Protein AF-A0A0F9MGT3-F1 (afdb_monomer_lite)

Foldseek 3Di:
DAQDADDQADPPPRAGKDFVCVQDVVQDPLLGDPQWIDRNVPDDQPDTDGSDHPVVVVVVVVVVVCCVVCVVVDDPPLVVQVVVVVVVVDDPVRSVVVVVVVVVVVVPDDPVRVVVVVSVVVSVVRDDDDD

Radius of gyration: 18.44 Å; chains: 1; bounding box: 44×37×44 Å

Secondary structure (DSSP, 8-state):
---SSS-SB-TTT-PBPEEHHHH-TT--GGG--TTEEE-TTT--TT--EE---HHHHHHHHHHHHHHHH-TTTSPPHHHHHHHHHHHTT--HHHHHHHHHHHHHHHHT--HHHHHHHHHHHHHHHTS----

Sequence (131 aa):
MKPLHIDPNCPECGEPLAFLDICDPDIGPETICEDEWACPKCYEEGDCYLDWPQEKLDEIADRVQEAKDHPERCRPWNEIRQKLYKRLGLTEEEIEQRFKESEEKAKNMTEEEIAEYAKNTRVILNIKNPM

Organism: NCBI:txid412755

Structure (mmCIF, N/CA/C/O backbone):
data_AF-A0A0F9MGT3-F1
#
_entry.id   AF-A0A0F9MGT3-F1
#
loop_
_atom_site.group_PDB
_atom_site.id
_atom_site.type_symbol
_atom_site.label_atom_id
_atom_site.label_alt_id
_atom_site.label_comp_id
_atom_site.label_asym_id
_atom_site.label_entity_id
_atom_site.label_seq_id
_atom_site.pdbx_PDB_ins_code
_atom_site.Cartn_x
_atom_site.Cartn_y
_atom_site.Cartn_z
_atom_site.occupancy
_atom_site.B_iso_or_equiv
_atom_site.auth_seq_id
_atom_site.auth_comp_id
_atom_site.auth_asym_id
_atom_site.auth_atom_id
_atom_site.pdbx_PDB_model_num
ATOM 1 N N . MET A 1 1 ? -19.593 12.014 8.966 1.00 79.94 1 MET A N 1
ATOM 2 C CA . MET A 1 1 ? -19.572 10.939 7.948 1.00 79.94 1 MET A CA 1
ATOM 3 C C . MET A 1 1 ? -19.333 9.626 8.679 1.00 79.94 1 MET A C 1
ATOM 5 O O . MET A 1 1 ? -18.870 9.696 9.810 1.00 79.94 1 MET A O 1
ATOM 9 N N . LYS A 1 2 ? -19.707 8.476 8.117 1.00 87.38 2 LYS A N 1
ATOM 10 C CA . LYS A 1 2 ? -19.380 7.163 8.694 1.00 87.38 2 LYS A CA 1
ATOM 11 C C . LYS A 1 2 ? -18.925 6.228 7.571 1.00 87.38 2 LYS A C 1
ATOM 13 O O . LYS A 1 2 ? -19.446 6.417 6.466 1.00 87.38 2 LYS A O 1
ATOM 18 N N . PRO A 1 3 ? -18.035 5.264 7.844 1.00 88.69 3 PRO A N 1
ATOM 19 C CA . PRO A 1 3 ? -17.674 4.256 6.860 1.00 88.69 3 PRO A CA 1
ATOM 20 C C . PRO A 1 3 ? -18.893 3.419 6.445 1.00 88.69 3 PRO A C 1
ATOM 22 O O . PRO A 1 3 ? -19.896 3.333 7.171 1.00 88.69 3 PRO A O 1
ATOM 25 N N . LEU A 1 4 ? -18.827 2.851 5.244 1.00 93.12 4 LEU A N 1
ATOM 26 C CA . LEU A 1 4 ? -19.901 2.092 4.601 1.00 93.12 4 LEU A CA 1
ATOM 27 C C . LEU A 1 4 ? -19.728 0.577 4.736 1.00 93.12 4 LEU A C 1
ATOM 29 O O . LEU A 1 4 ? -20.727 -0.141 4.825 1.00 93.12 4 LEU A O 1
ATOM 33 N N . HIS A 1 5 ? -18.488 0.102 4.722 1.00 91.19 5 HIS A N 1
ATOM 34 C CA . HIS A 1 5 ? -18.108 -1.303 4.624 1.00 91.19 5 HIS A CA 1
ATOM 35 C C . HIS A 1 5 ? -17.410 -1.831 5.881 1.00 91.19 5 HIS A C 1
ATOM 37 O O . HIS A 1 5 ? -17.454 -3.039 6.115 1.00 91.19 5 HIS A O 1
ATOM 43 N N . ILE A 1 6 ? -16.830 -0.957 6.708 1.00 90.19 6 ILE A N 1
ATOM 44 C CA . ILE A 1 6 ? -16.212 -1.322 7.994 1.00 90.19 6 ILE A CA 1
ATOM 45 C C . ILE A 1 6 ? -17.050 -0.876 9.203 1.00 90.19 6 ILE A C 1
ATOM 47 O O . ILE A 1 6 ? -17.975 -0.067 9.086 1.00 90.19 6 ILE A O 1
ATOM 51 N N . ASP A 1 7 ? -16.727 -1.414 10.384 1.00 92.12 7 ASP A N 1
ATOM 52 C CA . ASP A 1 7 ? -17.303 -0.945 11.647 1.00 92.12 7 ASP A CA 1
ATOM 53 C C . ASP A 1 7 ? -16.914 0.532 11.872 1.00 92.12 7 ASP A C 1
ATOM 55 O O . ASP A 1 7 ? -15.734 0.873 11.757 1.00 92.12 7 ASP A O 1
ATOM 59 N N . PRO A 1 8 ? -17.869 1.435 12.168 1.00 94.81 8 PRO A N 1
ATOM 60 C CA . PRO A 1 8 ? -17.562 2.839 12.429 1.00 94.81 8 PRO A CA 1
ATOM 61 C C . PRO A 1 8 ? -16.799 3.083 13.736 1.00 94.81 8 PRO A C 1
ATOM 63 O O . PRO A 1 8 ? -16.441 4.230 14.005 1.00 94.81 8 PRO A O 1
ATOM 66 N N . ASN A 1 9 ? -16.571 2.062 14.559 1.00 94.12 9 ASN A N 1
ATOM 67 C CA . ASN A 1 9 ? -15.880 2.153 15.834 1.00 94.12 9 ASN A CA 1
ATOM 68 C C . ASN A 1 9 ? -14.568 1.356 15.815 1.00 94.12 9 ASN A C 1
ATOM 70 O O . ASN A 1 9 ? -14.463 0.277 15.237 1.00 94.12 9 ASN A O 1
ATOM 74 N N . CYS A 1 10 ? -13.554 1.886 16.495 1.00 91.88 10 CYS A N 1
ATOM 75 C CA . CYS A 1 10 ? -12.264 1.233 16.655 1.00 91.88 10 CYS A CA 1
ATOM 76 C C . CYS A 1 10 ? -12.421 -0.105 17.404 1.00 91.88 10 CYS A C 1
ATOM 78 O O . CYS A 1 10 ? -12.993 -0.107 18.498 1.00 91.88 10 CYS A O 1
ATOM 80 N N . PRO A 1 11 ? -11.870 -1.219 16.888 1.00 88.44 11 PRO A N 1
ATOM 81 C CA . PRO A 1 11 ? -11.966 -2.526 17.540 1.00 88.44 11 PRO A CA 1
ATOM 82 C C . PRO A 1 11 ? -11.227 -2.588 18.886 1.00 88.44 11 PRO A C 1
ATOM 84 O O . PRO A 1 11 ? -11.612 -3.369 19.752 1.00 88.44 11 PRO A O 1
ATOM 87 N N . GLU A 1 12 ? -10.206 -1.748 19.085 1.00 91.12 12 GLU A N 1
ATOM 88 C CA . GLU A 1 12 ? -9.378 -1.747 20.299 1.00 91.12 12 GLU A CA 1
ATOM 89 C C . GLU A 1 12 ? -10.017 -0.963 21.453 1.00 91.12 12 GLU A C 1
ATOM 91 O O . GLU A 1 12 ? -10.060 -1.429 22.592 1.00 91.12 12 GLU A O 1
ATOM 96 N N . CYS A 1 13 ? -10.519 0.247 21.179 1.00 93.69 13 CYS A N 1
ATOM 97 C CA . CYS A 1 13 ? -10.999 1.158 22.227 1.00 93.69 13 CYS A CA 1
ATOM 98 C C . CYS A 1 13 ? -12.470 1.578 22.097 1.00 93.69 13 CYS A C 1
ATOM 100 O O . CYS A 1 13 ? -12.990 2.252 22.988 1.00 93.69 13 CYS A O 1
ATOM 102 N N . GLY A 1 14 ? -13.146 1.215 21.004 1.00 92.94 14 GLY A N 1
ATOM 103 C CA . GLY A 1 14 ? -14.539 1.576 20.733 1.00 92.94 14 GLY A CA 1
ATOM 104 C C . GLY A 1 14 ? -14.771 3.034 20.317 1.00 92.94 14 GLY A C 1
ATOM 105 O O . GLY A 1 14 ? -15.919 3.412 20.087 1.00 92.94 14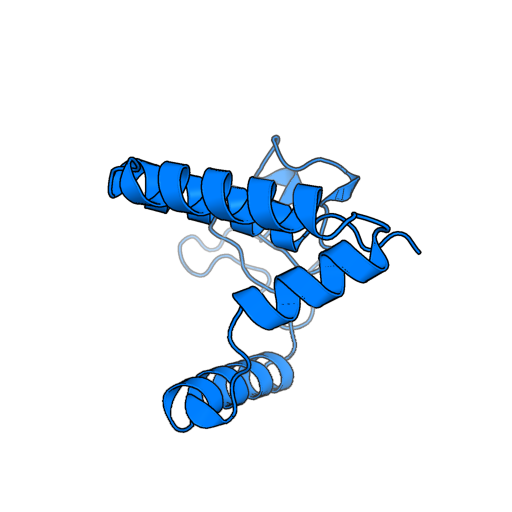 GLY A O 1
ATOM 106 N N . GLU A 1 15 ? -13.730 3.866 20.208 1.00 95.12 15 GLU A N 1
ATOM 107 C CA . GLU A 1 15 ? -13.856 5.252 19.733 1.00 95.12 15 GLU A CA 1
ATOM 108 C C . GLU A 1 15 ? -14.318 5.283 18.267 1.00 95.12 15 GLU A C 1
ATOM 110 O O . GLU A 1 15 ? -13.818 4.481 17.476 1.00 95.12 15 GLU A O 1
ATOM 115 N N . PRO A 1 16 ? -15.230 6.190 17.870 1.00 95.81 16 PRO A N 1
ATOM 116 C CA . PRO A 1 16 ? -15.575 6.370 16.467 1.00 95.81 16 PRO A CA 1
ATOM 117 C C . PRO A 1 16 ? -14.342 6.655 15.605 1.00 95.81 16 PRO A C 1
ATOM 119 O O . PRO A 1 16 ? -13.489 7.467 15.969 1.00 95.81 16 PRO A O 1
ATOM 122 N N . LEU A 1 17 ? -14.268 5.996 14.454 1.00 92.88 17 LEU A N 1
ATOM 123 C CA . LEU A 1 17 ? -13.234 6.258 13.466 1.00 92.88 17 LEU A CA 1
ATOM 124 C C . LEU A 1 17 ? -13.438 7.642 12.836 1.00 92.88 17 LEU A C 1
ATOM 126 O O . LEU A 1 17 ? -14.565 8.103 12.627 1.00 92.88 17 LEU A O 1
ATOM 130 N N . ALA A 1 18 ? -12.324 8.288 12.519 1.00 92.38 18 ALA A N 1
ATOM 131 C CA . ALA A 1 18 ? -12.255 9.526 11.757 1.00 92.38 18 ALA A CA 1
ATOM 132 C C . ALA A 1 18 ? -11.489 9.272 10.455 1.00 92.38 18 ALA A C 1
ATOM 134 O O . ALA A 1 18 ? -10.849 8.232 10.309 1.00 92.38 18 ALA A O 1
ATOM 135 N N . PHE A 1 19 ? -11.549 10.209 9.513 1.00 90.94 19 PHE A N 1
ATOM 136 C CA . PHE A 1 19 ? -10.677 10.144 8.345 1.00 90.94 19 PHE A CA 1
ATOM 137 C C . PHE A 1 19 ? -9.207 10.216 8.764 1.00 90.94 19 PHE A C 1
ATOM 139 O O . PHE A 1 19 ? -8.871 10.832 9.784 1.00 90.94 19 PHE A O 1
ATOM 146 N N . LEU A 1 20 ? -8.346 9.544 8.001 1.00 87.69 20 LEU A N 1
ATOM 147 C CA . LEU A 1 20 ? -6.925 9.443 8.317 1.00 87.69 20 LEU A CA 1
ATOM 148 C C . LEU A 1 20 ? -6.247 10.821 8.385 1.00 87.69 20 LEU A C 1
ATOM 150 O O . LEU A 1 20 ? -5.466 11.055 9.298 1.00 87.69 20 LEU A O 1
ATOM 154 N N . ASP A 1 21 ? -6.620 11.759 7.516 1.00 86.44 21 ASP A N 1
ATOM 155 C CA . ASP A 1 21 ? -6.105 13.140 7.482 1.00 86.44 21 ASP A CA 1
ATOM 156 C C . ASP A 1 21 ? -6.405 13.956 8.754 1.00 86.44 21 ASP A C 1
ATOM 158 O O . ASP A 1 21 ? -5.711 14.917 9.077 1.00 86.44 21 ASP A O 1
ATOM 162 N N . ILE A 1 22 ? -7.432 13.571 9.516 1.00 87.38 22 ILE A N 1
ATOM 163 C CA . ILE A 1 22 ? -7.722 14.162 10.829 1.00 87.38 22 ILE A CA 1
ATOM 164 C C . ILE A 1 22 ? -6.752 13.626 11.890 1.00 87.38 22 ILE A C 1
ATOM 166 O O . ILE A 1 22 ? -6.451 14.324 12.861 1.00 87.38 22 ILE A O 1
ATOM 170 N N . CYS A 1 23 ? -6.306 12.380 11.736 1.00 85.50 23 CYS A N 1
ATOM 171 C CA . CYS A 1 23 ? -5.437 11.695 12.693 1.00 85.50 23 CYS A CA 1
ATOM 172 C C . CYS A 1 23 ? -3.950 11.938 12.401 1.00 85.50 23 CYS A C 1
ATOM 174 O O . CYS A 1 23 ? -3.156 11.988 13.339 1.00 85.50 23 CYS A O 1
ATOM 176 N N . ASP A 1 24 ? -3.596 12.124 11.130 1.00 83.69 24 ASP A N 1
ATOM 177 C CA . ASP A 1 24 ? -2.238 12.354 10.657 1.00 83.69 24 ASP A CA 1
ATOM 178 C C . ASP A 1 24 ? -2.104 13.751 10.017 1.00 83.69 24 ASP A C 1
ATOM 180 O O . ASP A 1 24 ? -2.519 13.957 8.873 1.00 83.69 24 ASP A O 1
ATOM 184 N N . PRO A 1 25 ? -1.533 14.731 10.742 1.00 76.12 25 PRO A N 1
ATOM 185 C CA . PRO A 1 25 ? -1.414 16.104 10.260 1.00 76.12 25 PRO A CA 1
ATOM 186 C C . PRO A 1 25 ? -0.387 16.279 9.131 1.00 76.12 25 PRO A C 1
ATOM 188 O O . PRO A 1 25 ? -0.348 17.358 8.534 1.00 76.12 25 PRO A O 1
ATOM 191 N N . ASP A 1 26 ? 0.439 15.267 8.848 1.00 79.25 26 ASP A N 1
ATOM 192 C CA . ASP A 1 26 ? 1.445 15.313 7.784 1.00 79.25 26 ASP A CA 1
ATOM 193 C C . ASP A 1 26 ? 0.871 14.872 6.423 1.00 79.25 26 ASP A C 1
ATOM 195 O O . ASP A 1 26 ? 1.508 15.070 5.381 1.00 79.25 26 ASP A O 1
ATOM 199 N N . ILE A 1 27 ? -0.361 14.346 6.397 1.00 74.44 27 ILE A N 1
ATOM 200 C CA . ILE A 1 27 ? -1.083 14.027 5.161 1.00 74.44 27 ILE A CA 1
ATOM 201 C C . ILE A 1 27 ? -1.572 15.322 4.509 1.00 74.44 27 ILE A C 1
ATOM 203 O O . ILE A 1 27 ? -2.487 16.002 4.975 1.00 74.44 27 ILE A O 1
ATOM 207 N N . GLY A 1 28 ? -0.952 15.660 3.380 1.00 71.06 28 GLY A N 1
ATOM 208 C CA . GLY A 1 28 ? -1.361 16.785 2.550 1.00 71.06 28 GLY A CA 1
ATOM 209 C C . GLY A 1 28 ? -2.755 16.584 1.932 1.00 71.06 28 GLY A C 1
ATOM 210 O O . GLY A 1 28 ? -3.213 15.454 1.748 1.00 71.06 28 GLY A O 1
ATOM 211 N N . PRO A 1 29 ? -3.447 17.668 1.544 1.00 67.12 29 PRO A N 1
ATOM 212 C CA . PRO A 1 29 ? -4.781 17.592 0.944 1.00 67.12 29 PRO A CA 1
ATOM 213 C C . PRO A 1 29 ? -4.828 16.792 -0.368 1.00 67.12 29 PRO A C 1
ATOM 215 O O . PRO A 1 29 ? -5.861 16.235 -0.726 1.00 67.12 29 PRO A O 1
ATOM 218 N N . GLU A 1 30 ? -3.711 16.715 -1.089 1.00 69.88 30 GLU A N 1
ATOM 219 C CA . GLU A 1 30 ? -3.541 15.913 -2.304 1.00 69.88 30 GLU A CA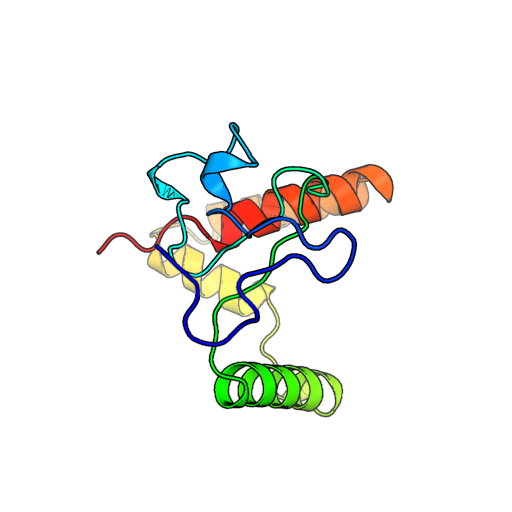 1
ATOM 220 C C . GLU A 1 30 ? -3.400 14.401 -2.062 1.00 69.88 30 GLU A C 1
ATOM 222 O O . GLU A 1 30 ? -3.470 13.632 -3.019 1.00 69.88 30 GLU A O 1
ATOM 227 N N . THR A 1 31 ? -3.191 13.989 -0.811 1.00 66.94 31 THR A N 1
ATOM 228 C CA . THR A 1 31 ? -3.046 12.590 -0.376 1.00 66.94 31 THR A CA 1
ATOM 229 C C . THR A 1 31 ? -4.252 12.078 0.401 1.00 66.94 31 THR A C 1
ATOM 231 O O . THR A 1 31 ? -4.220 10.952 0.882 1.00 66.94 31 THR A O 1
ATOM 234 N N . ILE A 1 32 ? -5.314 12.882 0.527 1.00 70.06 32 ILE A N 1
ATOM 235 C CA . ILE A 1 32 ? -6.525 12.472 1.236 1.00 70.06 32 ILE A CA 1
ATOM 236 C C . ILE A 1 32 ? -7.237 11.391 0.424 1.00 70.06 32 ILE A C 1
ATOM 238 O O . ILE A 1 32 ? -7.762 11.642 -0.664 1.00 70.06 32 ILE A O 1
ATOM 242 N N . CYS A 1 33 ? -7.286 10.196 0.995 1.00 76.56 33 CYS A N 1
ATOM 243 C CA . CYS A 1 33 ? -8.049 9.068 0.496 1.00 76.56 33 CYS A CA 1
ATOM 244 C C . CYS A 1 33 ? -9.352 8.949 1.305 1.00 76.56 33 CYS A C 1
ATOM 246 O O . CYS A 1 33 ? -9.338 8.760 2.518 1.00 76.56 33 CYS A O 1
ATOM 248 N N . GLU A 1 34 ? -10.504 9.101 0.639 1.00 82.69 34 GLU A N 1
ATOM 249 C CA . GLU A 1 34 ? -11.835 9.102 1.287 1.00 82.69 34 GLU A CA 1
ATOM 250 C C . GLU A 1 34 ? -12.238 7.736 1.878 1.00 82.69 34 GLU A C 1
ATOM 252 O O . GLU A 1 34 ? -13.251 7.611 2.568 1.00 82.69 34 GLU A O 1
ATOM 257 N N . ASP A 1 35 ? -11.461 6.701 1.590 1.00 87.25 35 ASP A N 1
ATOM 258 C CA . ASP A 1 35 ? -11.606 5.337 2.079 1.00 87.25 35 ASP A CA 1
ATOM 259 C C . ASP A 1 35 ? -10.627 5.001 3.214 1.00 87.25 35 ASP A C 1
ATOM 261 O O . ASP A 1 35 ? -10.703 3.901 3.757 1.00 87.25 35 ASP A O 1
ATOM 265 N N . GLU A 1 36 ? -9.757 5.927 3.625 1.00 90.56 36 GLU A N 1
ATOM 266 C CA . GLU A 1 36 ? -8.796 5.722 4.710 1.00 90.56 36 GLU A CA 1
ATOM 267 C C . GLU A 1 36 ? -9.315 6.308 6.030 1.00 90.56 36 GLU A C 1
ATOM 269 O O . GLU A 1 36 ? -9.514 7.516 6.192 1.00 90.56 36 GLU A O 1
ATOM 274 N N . TRP A 1 37 ? -9.519 5.426 7.009 1.00 91.94 37 TRP A N 1
ATOM 275 C CA . TRP A 1 37 ? -10.032 5.766 8.334 1.00 91.94 37 TRP A CA 1
ATOM 276 C C . TRP A 1 37 ? -9.029 5.386 9.419 1.00 91.94 37 TRP A C 1
ATOM 278 O O . TRP A 1 37 ? -8.327 4.388 9.310 1.00 91.94 37 TRP A O 1
ATOM 288 N N . ALA A 1 38 ? -8.986 6.136 10.513 1.00 92.44 38 ALA A N 1
ATOM 289 C CA . ALA A 1 38 ? -8.134 5.842 11.658 1.00 92.44 38 ALA A CA 1
ATOM 290 C C . ALA A 1 38 ? -8.845 6.145 12.978 1.00 92.44 38 ALA A C 1
ATOM 292 O O . ALA A 1 38 ? -9.828 6.887 13.048 1.00 92.44 38 ALA A O 1
ATOM 293 N N . CYS A 1 39 ? -8.357 5.528 14.053 1.00 92.19 39 CYS A N 1
ATOM 294 C CA . CYS A 1 39 ? -8.830 5.838 15.393 1.00 92.19 39 CYS A CA 1
ATOM 295 C C . CYS A 1 39 ? -8.037 7.030 15.942 1.00 92.19 39 CYS A C 1
ATOM 297 O O . CYS A 1 39 ? -6.852 6.865 16.204 1.00 92.19 39 CYS A O 1
ATOM 299 N N . PRO A 1 40 ? -8.652 8.178 16.263 1.00 91.56 40 PRO A N 1
ATOM 300 C CA . PRO A 1 40 ? -7.913 9.355 16.737 1.00 91.56 40 PRO A CA 1
ATOM 301 C C . PRO A 1 40 ? -7.219 9.157 18.098 1.00 91.56 40 PRO A C 1
ATOM 303 O O . PRO A 1 40 ? -6.432 9.998 18.520 1.00 91.56 40 PRO A O 1
ATOM 306 N N . LYS A 1 41 ? -7.536 8.073 18.819 1.00 91.31 41 LYS A N 1
ATOM 307 C CA . LYS A 1 41 ? -6.909 7.715 20.101 1.00 91.31 41 LYS A CA 1
ATOM 308 C C . LYS A 1 41 ? -5.833 6.645 19.981 1.00 91.31 41 LYS A C 1
ATOM 310 O O . LYS A 1 41 ? -4.887 6.668 20.759 1.00 91.31 41 LYS A O 1
ATOM 315 N N . CYS A 1 42 ? -6.037 5.686 19.085 1.00 89.12 42 CYS A N 1
ATOM 316 C CA . CYS A 1 42 ? -5.164 4.526 18.924 1.00 89.12 42 CYS A CA 1
ATOM 317 C C . CYS A 1 42 ? -4.258 4.635 17.700 1.00 89.12 42 CYS A C 1
ATOM 319 O O . CYS A 1 42 ? -3.476 3.723 17.482 1.00 89.12 42 CYS A O 1
ATOM 321 N N . TYR A 1 43 ? -4.396 5.690 16.893 1.00 85.75 43 TYR A N 1
ATOM 322 C CA . TYR A 1 43 ? -3.574 5.893 15.712 1.00 85.75 43 TYR A CA 1
ATOM 323 C C . TYR A 1 43 ? -2.094 5.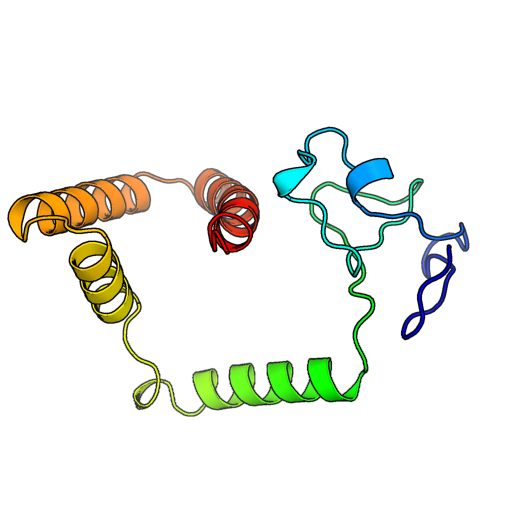892 16.090 1.00 85.75 43 TYR A C 1
ATOM 325 O O . TYR A 1 43 ? -1.646 6.704 16.903 1.00 85.75 43 TYR A O 1
ATOM 333 N N . GLU A 1 44 ? -1.358 4.986 15.464 1.00 81.19 44 GLU A N 1
ATOM 334 C CA . GLU A 1 44 ? 0.086 5.045 15.330 1.00 81.19 44 GLU A CA 1
ATOM 335 C C . GLU A 1 44 ? 0.402 5.307 13.857 1.00 81.19 44 GLU A C 1
ATOM 337 O O . GLU A 1 44 ? -0.364 4.932 12.968 1.00 81.19 44 GLU A O 1
ATOM 342 N N . GLU A 1 45 ? 1.518 5.983 13.596 1.00 66.50 45 GLU A N 1
ATOM 343 C CA . GLU A 1 45 ? 1.915 6.371 12.245 1.00 66.50 45 GLU A CA 1
ATOM 344 C C . GLU A 1 45 ? 1.937 5.156 11.298 1.00 66.50 45 GLU A C 1
ATOM 346 O O . GLU A 1 45 ? 2.766 4.248 11.435 1.00 66.50 45 GLU A O 1
ATOM 351 N N . GLY A 1 46 ? 1.026 5.156 10.319 1.00 62.88 46 GLY A N 1
ATOM 352 C CA . GLY A 1 46 ? 0.881 4.087 9.328 1.00 62.88 46 GLY A CA 1
ATOM 353 C C . GLY A 1 46 ? -0.244 3.075 9.580 1.00 62.88 46 GLY A C 1
ATOM 354 O O . GLY A 1 46 ? -0.418 2.184 8.741 1.00 62.88 46 GLY A O 1
ATOM 355 N N . ASP A 1 47 ? -1.026 3.220 10.655 1.00 76.12 47 ASP A N 1
ATOM 356 C CA . ASP A 1 47 ? -2.182 2.365 10.946 1.00 76.12 47 ASP A CA 1
ATOM 357 C C . ASP A 1 47 ? -3.497 2.989 10.455 1.00 76.12 47 ASP A C 1
ATOM 359 O O . ASP A 1 47 ? -4.006 3.961 11.013 1.00 76.12 47 ASP A O 1
ATOM 363 N N . CYS A 1 48 ? -4.101 2.391 9.427 1.00 87.38 48 CYS A N 1
ATOM 364 C CA . CYS A 1 48 ? -5.411 2.793 8.915 1.00 87.38 48 CYS A CA 1
ATOM 365 C C . CYS A 1 48 ? -6.317 1.589 8.614 1.00 87.38 48 CYS A C 1
ATOM 367 O O . CYS A 1 48 ? -5.866 0.462 8.395 1.00 87.38 48 CYS A O 1
ATOM 369 N N . TYR A 1 49 ? -7.619 1.853 8.595 1.00 87.88 49 TYR A N 1
ATOM 370 C CA . TYR A 1 49 ? -8.688 0.953 8.194 1.00 87.88 49 TYR A CA 1
ATOM 371 C C . TYR A 1 49 ? -9.204 1.401 6.825 1.00 87.88 49 TYR A C 1
ATOM 373 O O . TYR A 1 49 ? -9.624 2.547 6.668 1.00 87.88 49 TYR A O 1
ATOM 381 N N . LEU A 1 50 ? -9.188 0.494 5.847 1.00 89.25 50 LEU A N 1
ATO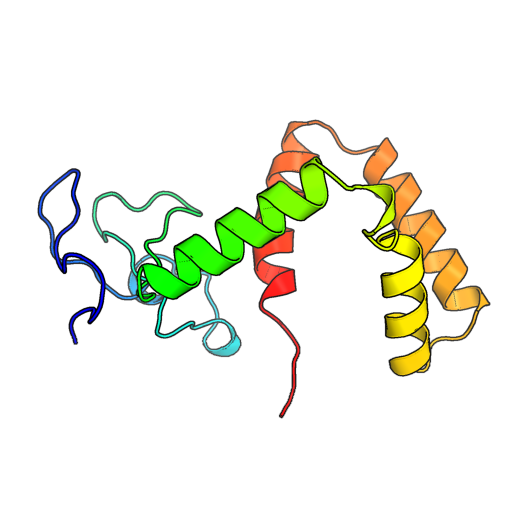M 382 C CA . LEU A 1 50 ? -9.699 0.760 4.502 1.00 89.25 50 LEU A CA 1
ATOM 383 C C . LEU A 1 50 ? -11.192 0.442 4.428 1.00 89.25 50 LEU A C 1
ATOM 385 O O . LEU A 1 50 ? -11.597 -0.703 4.639 1.00 89.25 50 LEU A O 1
ATOM 389 N N . ASP A 1 51 ? -12.005 1.437 4.082 1.00 91.12 51 ASP A N 1
ATOM 390 C CA . ASP A 1 51 ? -13.454 1.314 3.912 1.00 91.12 51 ASP A CA 1
ATOM 391 C C . ASP A 1 51 ? -13.819 0.693 2.556 1.00 91.12 51 ASP A C 1
ATOM 393 O O . ASP A 1 51 ? -14.511 1.282 1.725 1.00 91.12 51 ASP A O 1
ATOM 397 N N . TRP A 1 52 ? -13.301 -0.509 2.298 1.00 90.31 52 TRP A N 1
ATOM 398 C CA . TRP A 1 52 ? -13.529 -1.251 1.059 1.00 90.31 52 TRP A CA 1
ATOM 399 C C . TRP A 1 52 ? -14.493 -2.418 1.268 1.00 90.31 52 TRP A C 1
ATOM 401 O O . TRP A 1 52 ? -14.483 -3.055 2.323 1.00 90.31 52 TRP A O 1
ATOM 411 N N . PRO A 1 53 ? -15.304 -2.769 0.251 1.00 88.81 53 PRO A N 1
ATOM 412 C CA . PRO A 1 53 ? -16.086 -3.996 0.284 1.00 88.81 53 PRO A CA 1
ATOM 413 C C . PRO A 1 53 ? -15.181 -5.214 0.484 1.00 88.81 53 PRO A C 1
ATOM 415 O O . PRO A 1 53 ? -14.135 -5.318 -0.161 1.00 88.81 53 PRO A O 1
ATOM 418 N N . GLN A 1 54 ? -15.629 -6.181 1.288 1.00 86.25 54 GLN A N 1
ATOM 419 C CA . GLN A 1 54 ? -14.877 -7.418 1.529 1.00 86.25 54 GLN A CA 1
ATOM 420 C C . GLN A 1 54 ? -14.483 -8.125 0.221 1.00 86.25 54 GLN A C 1
ATOM 422 O O . GLN A 1 54 ? -13.346 -8.549 0.077 1.00 86.25 54 GLN A O 1
ATOM 427 N N . GLU A 1 55 ? -15.371 -8.138 -0.779 1.00 86.62 55 GLU A N 1
ATOM 428 C CA . GLU A 1 55 ? -15.111 -8.715 -2.107 1.00 86.62 55 GLU A CA 1
ATOM 429 C C . GLU A 1 55 ? -13.864 -8.124 -2.790 1.00 86.62 55 GLU A C 1
ATOM 431 O O . GLU A 1 55 ? -13.157 -8.822 -3.514 1.00 86.62 55 GLU A O 1
ATOM 436 N N . LYS A 1 56 ? -13.571 -6.837 -2.561 1.00 85.62 56 LYS A N 1
ATOM 437 C CA . LYS A 1 56 ? -12.377 -6.175 -3.105 1.00 85.62 56 LYS A CA 1
ATOM 438 C C . LYS A 1 56 ? -11.117 -6.536 -2.340 1.00 85.62 56 LYS A C 1
ATOM 440 O O . LYS A 1 56 ? -10.066 -6.704 -2.957 1.00 85.62 56 LYS A O 1
ATOM 445 N N . LEU A 1 57 ? -11.222 -6.669 -1.023 1.00 83.19 57 LEU A N 1
ATOM 446 C CA . LEU A 1 57 ? -10.118 -7.140 -0.191 1.00 83.19 57 LEU A CA 1
ATOM 447 C C . LEU A 1 57 ? -9.753 -8.585 -0.554 1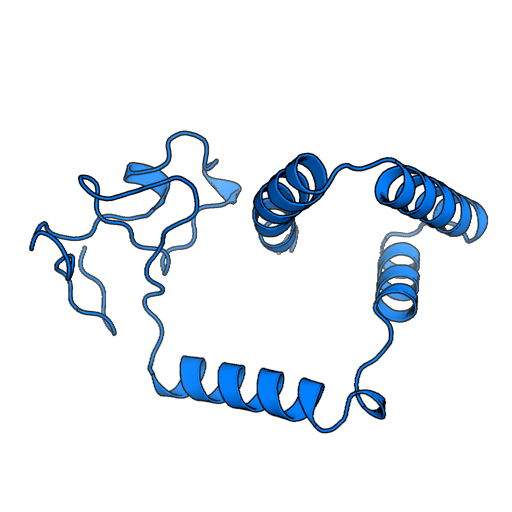.00 83.19 57 LEU A C 1
ATOM 449 O O . LEU A 1 57 ? -8.572 -8.886 -0.727 1.00 83.19 57 LEU A O 1
ATOM 453 N N . ASP A 1 58 ? -10.758 -9.434 -0.768 1.00 83.69 58 ASP A N 1
ATOM 454 C CA . ASP A 1 58 ? -10.588 -10.821 -1.202 1.00 83.69 58 ASP A CA 1
ATOM 455 C C . ASP A 1 58 ? -9.938 -10.891 -2.596 1.00 83.69 58 ASP A C 1
ATOM 457 O O . ASP A 1 58 ? -8.946 -11.594 -2.775 1.00 83.69 58 ASP A O 1
ATOM 461 N N . GLU A 1 59 ? -10.400 -10.081 -3.561 1.00 87.81 59 GLU A N 1
ATOM 462 C CA . GLU A 1 59 ? -9.791 -9.982 -4.901 1.00 87.81 59 GLU A CA 1
ATOM 463 C C . GLU A 1 59 ? -8.293 -9.627 -4.827 1.00 87.81 59 GLU A C 1
ATOM 465 O O . GLU A 1 59 ? -7.467 -10.163 -5.572 1.00 87.81 59 GLU A O 1
ATOM 470 N N . ILE A 1 60 ? -7.912 -8.719 -3.927 1.00 84.25 60 ILE A N 1
ATOM 471 C CA . ILE A 1 60 ? -6.511 -8.323 -3.739 1.00 84.25 60 ILE A CA 1
ATOM 472 C C . ILE A 1 60 ? -5.713 -9.438 -3.076 1.00 84.25 60 ILE A C 1
ATOM 474 O O . ILE A 1 60 ? -4.594 -9.716 -3.514 1.00 84.25 60 ILE A O 1
ATOM 478 N N . ALA A 1 61 ? -6.270 -10.082 -2.050 1.00 79.81 61 ALA A N 1
ATOM 479 C CA . ALA A 1 61 ? -5.634 -11.208 -1.380 1.00 79.81 61 ALA A CA 1
ATOM 480 C C . ALA A 1 61 ? -5.352 -12.347 -2.370 1.00 79.81 61 ALA A C 1
ATOM 482 O O . ALA A 1 61 ? -4.224 -12.845 -2.415 1.00 79.81 61 ALA A O 1
ATOM 483 N N . ASP A 1 62 ? -6.318 -12.671 -3.231 1.00 84.25 62 ASP A N 1
ATOM 484 C CA . ASP A 1 62 ? -6.177 -13.670 -4.290 1.00 84.25 62 ASP A CA 1
ATOM 485 C C . ASP A 1 62 ? -5.066 -13.296 -5.273 1.00 84.25 62 ASP A C 1
ATOM 487 O O . ASP A 1 62 ? -4.218 -14.123 -5.601 1.00 84.25 62 ASP A O 1
ATOM 491 N N . ARG A 1 63 ? -4.996 -12.030 -5.701 1.00 81.50 63 ARG A N 1
ATOM 492 C CA . ARG A 1 63 ? -3.931 -11.555 -6.602 1.00 81.50 63 ARG A CA 1
ATOM 493 C C . ARG A 1 63 ? -2.550 -11.591 -5.955 1.00 81.50 63 ARG A C 1
ATOM 495 O O . ARG A 1 63 ? -1.567 -11.907 -6.625 1.00 81.50 63 ARG A O 1
ATOM 502 N N . VAL A 1 64 ? -2.453 -11.256 -4.669 1.00 80.69 64 VAL A N 1
ATOM 503 C CA . VAL A 1 64 ? -1.201 -11.360 -3.904 1.00 80.69 64 VAL A CA 1
ATOM 504 C C . VAL A 1 64 ? -0.784 -12.822 -3.776 1.00 80.69 64 VAL A C 1
ATOM 506 O O . VAL A 1 64 ? 0.400 -13.129 -3.911 1.00 80.69 64 VAL A O 1
ATOM 509 N N . GLN A 1 65 ? -1.735 -13.722 -3.534 1.00 82.44 65 GLN A N 1
ATOM 510 C CA . GLN A 1 65 ? -1.463 -15.149 -3.442 1.00 82.44 65 GLN A CA 1
ATOM 511 C C . GLN A 1 65 ? -1.053 -15.731 -4.801 1.00 82.44 65 GLN A C 1
ATOM 513 O O . GLN A 1 65 ? -0.022 -16.393 -4.876 1.00 82.44 65 GLN A O 1
ATOM 518 N N . GLU A 1 66 ? -1.744 -15.383 -5.891 1.00 80.81 66 GLU A N 1
ATOM 519 C CA . GLU A 1 66 ? -1.349 -15.773 -7.251 1.00 80.81 66 GLU A CA 1
ATOM 520 C C . GLU A 1 66 ? 0.071 -15.290 -7.574 1.00 80.81 66 GLU A C 1
ATOM 522 O O . GLU A 1 66 ? 0.866 -16.043 -8.129 1.00 80.81 66 GLU A O 1
ATOM 527 N N . ALA A 1 67 ? 0.432 -14.063 -7.187 1.00 81.62 67 ALA A N 1
ATOM 528 C CA . ALA A 1 67 ? 1.779 -13.535 -7.393 1.00 81.62 67 ALA A CA 1
ATOM 529 C C . ALA A 1 67 ? 2.860 -14.314 -6.621 1.00 81.62 67 ALA A C 1
ATOM 531 O O . ALA A 1 67 ? 3.990 -14.424 -7.101 1.00 81.62 67 ALA A O 1
ATOM 532 N N . LYS A 1 68 ? 2.526 -14.845 -5.436 1.00 77.06 68 LYS A N 1
ATOM 533 C CA . LYS A 1 68 ? 3.417 -15.709 -4.644 1.00 77.06 68 LYS A CA 1
ATOM 534 C C . LYS A 1 68 ? 3.542 -17.104 -5.251 1.00 77.06 68 LYS A C 1
ATOM 536 O O . LYS A 1 68 ? 4.643 -17.648 -5.268 1.00 77.06 68 LYS A O 1
ATOM 541 N N . ASP A 1 69 ? 2.436 -17.658 -5.740 1.00 87.44 69 ASP A N 1
ATOM 542 C CA . ASP A 1 69 ? 2.381 -19.009 -6.308 1.00 87.44 69 ASP A CA 1
ATOM 543 C C . ASP A 1 69 ? 2.969 -19.066 -7.726 1.00 87.44 69 ASP A C 1
ATOM 545 O O . ASP A 1 69 ? 3.541 -20.081 -8.126 1.00 87.44 69 ASP A O 1
ATOM 549 N N . HIS A 1 70 ? 2.868 -17.961 -8.469 1.00 82.19 70 HIS A N 1
ATOM 550 C CA . HIS A 1 70 ? 3.310 -17.818 -9.854 1.00 82.19 70 HIS A CA 1
ATOM 551 C C . HIS A 1 70 ? 4.211 -16.586 -10.062 1.00 82.19 70 HIS A C 1
ATOM 553 O O . HIS A 1 70 ? 3.874 -15.688 -10.849 1.00 82.19 70 HIS A O 1
ATOM 559 N N . PRO A 1 71 ? 5.382 -16.510 -9.402 1.00 82.19 71 PRO A N 1
ATOM 560 C CA . PRO A 1 71 ? 6.285 -15.368 -9.533 1.00 82.19 71 PRO A CA 1
ATOM 561 C C . PRO A 1 71 ? 6.782 -15.161 -10.974 1.00 82.19 71 PRO A C 1
ATOM 563 O O . PRO A 1 71 ? 7.139 -14.045 -11.342 1.00 82.19 71 PRO A O 1
ATOM 566 N N . GLU A 1 72 ? 6.759 -16.192 -11.823 1.00 79.62 72 GLU A N 1
ATOM 567 C CA . GLU A 1 72 ? 7.093 -16.112 -13.250 1.00 79.62 72 GLU A CA 1
ATOM 568 C C . GLU A 1 72 ? 6.077 -15.322 -14.089 1.00 79.62 72 GLU A C 1
ATOM 570 O O . GLU A 1 72 ? 6.408 -14.847 -15.177 1.00 79.62 72 GLU A O 1
ATOM 575 N N . ARG A 1 73 ? 4.835 -15.180 -13.606 1.00 81.25 73 ARG A N 1
ATOM 576 C CA . ARG A 1 73 ? 3.802 -14.347 -14.247 1.00 81.25 73 ARG A CA 1
ATOM 577 C C . ARG A 1 73 ? 3.934 -12.881 -13.854 1.00 81.25 73 ARG A C 1
ATOM 579 O O . ARG A 1 73 ? 3.432 -12.002 -14.562 1.00 81.25 73 ARG A O 1
ATOM 586 N N . CYS A 1 74 ? 4.612 -12.609 -12.743 1.00 77.38 74 CYS A N 1
ATOM 587 C CA . CYS A 1 74 ? 4.922 -11.261 -12.308 1.00 77.38 74 CYS A CA 1
ATOM 588 C C . CYS A 1 74 ? 5.997 -10.662 -13.215 1.00 77.38 74 CYS A C 1
ATOM 590 O O . CYS A 1 74 ? 7.007 -11.285 -13.534 1.00 77.38 74 CYS A O 1
ATOM 592 N N . ARG A 1 75 ? 5.795 -9.411 -13.630 1.00 75.62 75 ARG A N 1
ATOM 593 C CA . ARG A 1 75 ? 6.838 -8.675 -14.345 1.00 75.62 75 ARG A CA 1
ATOM 594 C C . ARG A 1 75 ? 7.828 -8.108 -13.334 1.00 75.62 75 ARG A C 1
ATOM 596 O O . ARG A 1 75 ? 7.377 -7.482 -12.372 1.00 75.62 75 ARG A O 1
ATOM 603 N N . PRO A 1 76 ? 9.145 -8.248 -13.556 1.00 77.44 76 PRO A N 1
ATOM 604 C CA . PRO A 1 76 ? 10.135 -7.619 -12.699 1.00 77.44 76 PRO A CA 1
ATOM 605 C C . PRO A 1 76 ? 9.869 -6.118 -12.592 1.00 77.44 76 PRO A C 1
ATOM 607 O O . PRO A 1 76 ? 9.656 -5.438 -13.601 1.00 77.44 76 PRO A O 1
ATOM 610 N N . TRP A 1 77 ? 9.908 -5.586 -11.371 1.00 69.25 77 TRP A N 1
ATOM 611 C CA . TRP A 1 77 ? 9.650 -4.167 -11.122 1.00 69.25 77 TRP A CA 1
ATOM 612 C C . TRP A 1 77 ? 10.538 -3.254 -11.980 1.00 69.25 77 TRP A C 1
ATOM 614 O O . TRP A 1 77 ? 10.062 -2.252 -12.509 1.00 69.25 77 TRP A O 1
ATOM 624 N N . ASN A 1 78 ? 11.791 -3.650 -12.224 1.00 70.88 78 ASN A N 1
ATOM 625 C CA . ASN A 1 78 ? 12.720 -2.910 -13.080 1.00 70.88 78 ASN A CA 1
ATOM 626 C C . ASN A 1 78 ? 12.203 -2.739 -14.519 1.00 70.88 78 ASN A C 1
ATOM 628 O O . ASN A 1 78 ? 12.336 -1.656 -15.087 1.00 70.88 78 ASN A O 1
ATOM 632 N N . GLU A 1 79 ? 11.545 -3.750 -15.095 1.00 78.19 79 GLU A N 1
ATOM 633 C CA . GLU A 1 79 ? 10.969 -3.654 -16.443 1.00 78.19 79 GLU A CA 1
ATOM 634 C C . GLU A 1 79 ? 9.759 -2.717 -16.489 1.00 78.19 79 GLU A C 1
ATOM 636 O O . GLU A 1 79 ? 9.584 -1.948 -17.440 1.00 78.19 79 GLU A O 1
ATOM 641 N N . ILE A 1 80 ? 8.911 -2.768 -15.458 1.00 80.19 80 ILE A N 1
ATOM 642 C CA . ILE A 1 80 ? 7.769 -1.858 -15.322 1.00 80.19 80 ILE A CA 1
ATOM 643 C C . ILE A 1 80 ? 8.269 -0.421 -15.167 1.00 80.19 80 ILE A C 1
ATOM 645 O O . ILE A 1 80 ? 7.815 0.478 -15.878 1.00 80.19 80 ILE A O 1
ATOM 649 N N . ARG A 1 81 ? 9.262 -0.217 -14.302 1.00 76.19 81 ARG A N 1
ATOM 650 C CA . ARG A 1 81 ? 9.848 1.087 -13.995 1.00 76.19 81 ARG A CA 1
ATOM 651 C C . ARG A 1 81 ? 10.523 1.723 -15.211 1.00 76.19 81 ARG A C 1
ATOM 653 O O . ARG A 1 81 ? 10.293 2.899 -15.478 1.00 76.19 81 ARG A O 1
ATOM 660 N N . GLN A 1 82 ? 11.260 0.948 -16.012 1.00 76.94 82 GLN A N 1
ATOM 661 C CA . GLN A 1 82 ? 11.806 1.419 -17.294 1.00 76.94 82 GLN A CA 1
ATOM 662 C C . GLN A 1 82 ? 10.707 1.917 -18.239 1.00 76.94 82 GLN A C 1
ATOM 664 O O . GLN A 1 82 ? 10.833 2.992 -18.825 1.00 76.94 82 GLN A O 1
ATOM 669 N N . LYS A 1 83 ? 9.607 1.165 -18.380 1.00 82.88 83 LYS A N 1
ATOM 670 C CA . LYS A 1 83 ? 8.476 1.571 -19.232 1.00 82.88 83 LYS A CA 1
ATOM 671 C C . LYS A 1 83 ? 7.816 2.855 -18.733 1.00 82.88 83 LYS A C 1
ATOM 673 O O . LYS A 1 83 ? 7.453 3.694 -19.555 1.00 82.88 83 LYS A O 1
ATOM 678 N N . LEU A 1 84 ? 7.675 3.019 -17.418 1.00 79.50 84 LEU A N 1
ATOM 679 C CA . LEU A 1 84 ? 7.138 4.241 -16.814 1.00 79.50 84 LEU A CA 1
ATOM 680 C C . LEU A 1 84 ? 8.043 5.445 -17.085 1.00 79.50 84 LEU A C 1
ATOM 682 O O . LEU A 1 84 ? 7.558 6.466 -17.559 1.00 79.50 84 LEU A O 1
ATOM 686 N N . TYR A 1 85 ? 9.354 5.321 -16.879 1.00 81.25 85 TYR A N 1
ATOM 687 C CA . TYR A 1 85 ? 10.281 6.418 -17.162 1.00 81.25 85 TYR A CA 1
ATOM 688 C C . TYR A 1 85 ? 10.327 6.795 -18.645 1.00 81.25 85 TYR A C 1
ATOM 690 O O . TYR A 1 85 ? 10.319 7.982 -18.963 1.00 81.25 85 TYR A O 1
ATOM 698 N N . LYS A 1 86 ? 10.261 5.812 -19.554 1.00 81.38 86 LYS A N 1
ATOM 699 C CA . LYS A 1 86 ? 10.120 6.087 -20.994 1.00 81.38 86 LYS A CA 1
ATOM 700 C C . LYS A 1 86 ? 8.833 6.865 -21.299 1.00 81.38 86 LYS A C 1
ATOM 702 O O . LYS A 1 86 ? 8.863 7.796 -22.095 1.00 81.38 86 LYS A O 1
ATOM 707 N N . ARG A 1 87 ? 7.709 6.535 -20.647 1.00 84.31 87 ARG A N 1
ATOM 708 C CA . ARG A 1 87 ? 6.446 7.295 -20.776 1.00 84.31 87 ARG A CA 1
ATOM 709 C C . ARG A 1 87 ? 6.540 8.715 -20.217 1.00 84.31 87 ARG A C 1
ATOM 711 O O . ARG A 1 87 ? 5.885 9.602 -20.745 1.00 84.31 87 ARG A O 1
ATOM 718 N N . LEU A 1 88 ? 7.357 8.922 -19.188 1.00 83.00 88 LEU A N 1
ATOM 719 C CA . LEU A 1 88 ? 7.651 10.238 -18.614 1.00 83.00 88 LEU A CA 1
ATOM 720 C C . LEU A 1 88 ? 8.671 11.044 -19.443 1.00 83.00 88 LEU A C 1
ATOM 722 O O . LEU A 1 88 ? 9.015 12.156 -19.056 1.00 83.00 88 LEU A O 1
ATOM 726 N N . GLY A 1 89 ? 9.139 10.510 -20.578 1.00 89.06 89 GLY A N 1
ATOM 727 C CA . GLY A 1 89 ? 10.031 11.206 -21.506 1.00 89.06 89 GLY A CA 1
ATOM 728 C C . GLY A 1 89 ? 11.513 11.163 -21.133 1.00 89.06 89 GLY A C 1
ATOM 729 O O . GLY A 1 89 ? 12.292 11.895 -21.736 1.00 89.06 89 GLY A O 1
ATOM 730 N N . LEU A 1 90 ? 11.913 10.325 -20.171 1.00 88.81 90 LEU A N 1
ATOM 731 C CA . LEU A 1 90 ? 13.322 10.178 -19.801 1.00 88.81 90 LEU A CA 1
ATOM 732 C C . LEU A 1 90 ? 14.086 9.397 -20.876 1.00 88.81 90 LEU A C 1
ATOM 734 O O . LEU A 1 90 ? 13.586 8.419 -21.445 1.00 88.81 90 LEU A O 1
ATOM 738 N N . THR A 1 91 ? 15.327 9.811 -21.106 1.00 92.06 91 THR A N 1
ATOM 739 C CA . THR A 1 91 ? 16.296 9.125 -21.965 1.00 92.06 91 THR A CA 1
ATOM 740 C C . THR A 1 91 ? 16.793 7.828 -21.326 1.00 92.06 91 THR A C 1
ATOM 742 O O . THR A 1 91 ? 16.665 7.609 -20.122 1.00 92.06 91 THR A O 1
ATOM 745 N N . GLU A 1 92 ? 17.385 6.942 -22.129 1.00 86.44 92 GLU A N 1
ATOM 746 C CA . GLU A 1 92 ? 17.929 5.677 -21.616 1.00 86.44 92 GLU A CA 1
ATOM 747 C C . GLU A 1 92 ? 19.065 5.896 -20.605 1.00 86.44 92 GLU A C 1
ATOM 749 O O . GLU A 1 92 ? 19.134 5.177 -19.612 1.00 86.44 92 GLU A O 1
ATOM 754 N N . GLU A 1 93 ? 19.877 6.938 -20.796 1.00 89.62 93 GLU A N 1
ATOM 755 C CA . GLU A 1 93 ? 20.968 7.306 -19.887 1.00 89.62 93 GLU A CA 1
ATOM 756 C C . GLU A 1 93 ? 20.444 7.810 -18.532 1.00 89.62 93 GLU A C 1
ATOM 758 O O . GLU A 1 93 ? 20.892 7.351 -17.481 1.00 89.62 93 GLU A O 1
ATOM 763 N N . GLU A 1 94 ? 19.423 8.675 -18.528 1.00 86.88 94 GLU A N 1
ATOM 764 C CA . GLU A 1 94 ? 18.773 9.142 -17.291 1.00 86.88 94 GLU A CA 1
ATOM 765 C C . GLU A 1 94 ? 18.092 7.999 -16.533 1.00 86.88 94 GLU A C 1
ATOM 767 O O . GLU A 1 94 ? 18.087 7.963 -15.299 1.00 86.88 94 GLU A O 1
ATOM 772 N N . ILE A 1 95 ? 17.508 7.054 -17.269 1.00 83.81 95 ILE A N 1
ATOM 773 C CA . ILE A 1 95 ? 16.899 5.857 -16.696 1.00 83.81 95 ILE A CA 1
ATOM 774 C C . ILE A 1 95 ? 17.966 5.001 -16.015 1.00 83.81 95 ILE A C 1
ATOM 776 O O . ILE A 1 95 ? 17.786 4.616 -14.858 1.00 83.81 95 ILE A O 1
ATOM 780 N N . GLU A 1 96 ? 19.067 4.713 -16.707 1.00 85.50 96 GLU A N 1
ATOM 781 C CA . GLU A 1 96 ? 20.167 3.906 -16.178 1.00 85.50 96 GLU A CA 1
ATOM 782 C C . GLU A 1 96 ? 20.806 4.560 -14.946 1.00 85.50 96 GLU A C 1
ATOM 784 O O . GLU A 1 96 ? 21.039 3.888 -13.938 1.00 85.50 96 GLU A O 1
ATOM 789 N N . GLN A 1 97 ? 21.004 5.879 -14.984 1.00 87.50 97 GLN A N 1
ATOM 790 C CA . GLN A 1 97 ? 21.515 6.644 -13.851 1.00 87.50 97 GLN A CA 1
ATOM 791 C C . GLN A 1 97 ? 20.593 6.527 -12.627 1.00 87.50 97 GLN A C 1
ATOM 793 O O . GLN A 1 97 ? 21.058 6.213 -11.531 1.00 87.50 97 GLN A O 1
ATOM 798 N N . ARG A 1 98 ? 19.271 6.649 -12.811 1.00 83.06 98 ARG A N 1
ATOM 799 C CA . ARG A 1 98 ? 18.292 6.452 -11.724 1.00 83.06 98 ARG A CA 1
ATOM 800 C C . ARG A 1 98 ? 18.282 5.026 -11.171 1.00 83.06 98 ARG A C 1
ATOM 802 O O . ARG A 1 98 ? 18.007 4.838 -9.984 1.00 83.06 98 ARG A O 1
ATOM 809 N N . PHE A 1 99 ? 18.547 4.011 -12.000 1.00 80.38 99 PHE A N 1
ATOM 810 C CA . PHE A 1 99 ? 18.739 2.637 -11.515 1.00 80.38 99 PHE A CA 1
ATOM 811 C C . PHE A 1 99 ? 19.963 2.527 -10.618 1.00 80.38 99 PHE A C 1
ATOM 813 O O . PHE A 1 99 ? 19.809 2.075 -9.486 1.00 80.38 99 PHE A O 1
ATOM 820 N N . LYS A 1 100 ? 21.119 3.025 -11.063 1.00 83.75 100 LYS A N 1
ATOM 821 C CA . LYS A 1 100 ? 22.360 3.004 -10.274 1.00 83.75 100 LYS A CA 1
ATOM 822 C C . LYS A 1 100 ? 22.204 3.722 -8.937 1.00 83.75 100 LYS A C 1
ATOM 824 O O . LYS A 1 100 ? 22.573 3.174 -7.905 1.00 83.75 100 LYS A O 1
ATOM 829 N N . GLU A 1 101 ? 21.594 4.904 -8.940 1.00 84.75 101 GLU A N 1
ATOM 830 C CA . GLU A 1 101 ? 21.326 5.666 -7.714 1.00 84.75 101 GLU A CA 1
ATOM 831 C C . GLU A 1 101 ? 20.385 4.920 -6.763 1.00 84.75 101 GLU A C 1
ATOM 833 O O . GLU A 1 101 ? 20.624 4.895 -5.559 1.00 84.75 101 GLU A O 1
ATOM 838 N N . SER A 1 102 ? 19.337 4.275 -7.291 1.00 77.94 102 SER A N 1
ATOM 839 C CA . SER A 1 102 ? 18.415 3.475 -6.472 1.00 77.94 102 SER A CA 1
ATOM 840 C C . SER A 1 102 ? 19.107 2.255 -5.859 1.00 77.94 102 SER A C 1
ATOM 842 O O . SER A 1 102 ? 18.875 1.949 -4.694 1.00 77.94 102 SER A O 1
ATOM 844 N N . GLU A 1 103 ? 19.932 1.551 -6.637 1.00 78.12 103 GLU A N 1
ATOM 845 C CA . GLU A 1 103 ? 20.646 0.353 -6.188 1.00 78.12 103 GLU A CA 1
ATOM 846 C C . GLU A 1 103 ? 21.721 0.685 -5.155 1.00 78.12 103 GLU A C 1
ATOM 848 O O . GLU A 1 103 ? 21.806 0.012 -4.132 1.00 78.12 103 GLU A O 1
ATOM 853 N N . GLU A 1 104 ? 22.515 1.732 -5.383 1.00 81.75 104 GLU A N 1
ATOM 854 C CA . GLU A 1 104 ? 23.498 2.186 -4.397 1.00 81.75 104 GLU A CA 1
ATOM 855 C C . GLU A 1 104 ? 22.830 2.705 -3.132 1.00 81.75 104 GLU A C 1
ATOM 857 O O . GLU A 1 104 ? 23.294 2.412 -2.033 1.00 81.75 104 GLU A O 1
ATOM 862 N N . LYS A 1 105 ? 21.696 3.401 -3.251 1.00 80.38 105 LYS A N 1
ATOM 863 C CA . LYS A 1 105 ? 20.915 3.774 -2.073 1.00 80.38 105 LYS A CA 1
ATOM 864 C C . LYS A 1 105 ? 20.474 2.526 -1.305 1.00 80.38 105 LYS A C 1
ATOM 866 O O . LYS A 1 105 ? 20.769 2.425 -0.125 1.00 80.38 105 LYS A O 1
ATOM 871 N N . ALA A 1 106 ? 19.863 1.548 -1.975 1.00 74.38 106 ALA A N 1
ATOM 872 C CA . ALA A 1 106 ? 19.370 0.329 -1.333 1.00 74.38 106 ALA A CA 1
ATOM 873 C C . ALA A 1 106 ? 20.475 -0.501 -0.654 1.00 74.38 106 ALA A C 1
ATOM 875 O O . ALA A 1 106 ? 20.246 -1.046 0.421 1.00 74.38 106 ALA A O 1
ATOM 876 N N . LYS A 1 107 ? 21.676 -0.586 -1.241 1.00 78.06 107 LYS A N 1
ATOM 877 C CA . LYS A 1 107 ? 22.819 -1.311 -0.648 1.00 78.06 107 LYS A CA 1
ATOM 878 C C . LYS A 1 107 ? 23.347 -0.673 0.635 1.00 78.06 107 LYS A C 1
ATOM 880 O O . LYS A 1 107 ? 23.928 -1.373 1.457 1.00 78.06 107 LYS A O 1
ATOM 885 N N . ASN A 1 108 ? 23.197 0.641 0.762 1.00 82.19 108 ASN A N 1
ATOM 886 C CA . ASN A 1 108 ? 23.735 1.414 1.876 1.00 82.19 108 ASN A CA 1
ATOM 887 C C . ASN A 1 108 ? 22.684 1.711 2.952 1.00 82.19 108 ASN A C 1
ATOM 889 O O . ASN A 1 108 ? 23.002 2.394 3.920 1.00 82.19 108 ASN A O 1
ATOM 893 N N . MET A 1 109 ? 21.456 1.213 2.787 1.00 80.75 109 MET A N 1
ATOM 894 C CA . MET A 1 109 ? 20.396 1.374 3.773 1.00 80.75 109 MET A CA 1
ATOM 895 C C . MET A 1 109 ? 20.458 0.275 4.831 1.00 80.75 109 MET A C 1
ATOM 897 O O . MET A 1 109 ? 20.557 -0.915 4.530 1.00 80.75 109 MET A O 1
ATOM 901 N N . THR A 1 110 ? 20.358 0.694 6.083 1.00 85.56 110 THR A N 1
ATOM 902 C CA . THR A 1 110 ? 20.103 -0.166 7.240 1.00 85.56 110 THR A CA 1
ATOM 903 C C . THR A 1 110 ? 18.674 -0.717 7.218 1.00 85.56 110 THR A C 1
ATOM 905 O O . THR A 1 110 ? 17.810 -0.205 6.510 1.00 85.56 110 THR A O 1
ATOM 908 N N . GLU A 1 111 ? 18.391 -1.755 8.011 1.00 69.00 111 GLU A N 1
ATOM 909 C CA . GLU A 1 111 ? 17.026 -2.295 8.147 1.00 69.00 111 GLU A CA 1
ATOM 910 C C . GLU A 1 111 ? 16.025 -1.234 8.639 1.00 69.00 111 GLU A C 1
ATOM 912 O O . GLU A 1 111 ? 14.894 -1.191 8.155 1.00 69.00 111 GLU A O 1
ATOM 917 N N . GLU A 1 112 ? 16.458 -0.334 9.527 1.00 76.12 112 GLU A N 1
ATOM 918 C CA . GLU A 1 112 ? 15.665 0.811 9.996 1.00 76.12 112 GLU A CA 1
ATOM 919 C C . GLU A 1 112 ? 15.397 1.812 8.866 1.00 76.12 112 GLU A C 1
ATOM 921 O O . GLU A 1 112 ? 14.260 2.232 8.674 1.00 76.12 112 GLU A O 1
ATOM 926 N N . GLU A 1 113 ? 16.400 2.136 8.046 1.00 75.12 113 GLU A N 1
ATOM 927 C CA . GLU A 1 113 ? 16.218 3.014 6.883 1.00 75.12 113 GLU A CA 1
ATOM 928 C C . GLU A 1 113 ? 15.376 2.362 5.782 1.00 75.12 113 GLU A C 1
ATOM 930 O O . GLU A 1 113 ? 14.663 3.065 5.070 1.00 75.12 113 GLU A O 1
ATOM 935 N N . ILE A 1 114 ? 15.427 1.036 5.622 1.00 68.25 114 ILE A N 1
ATOM 936 C CA . ILE A 1 114 ? 14.549 0.290 4.709 1.00 68.25 114 ILE A CA 1
ATOM 937 C C . ILE A 1 114 ? 13.107 0.345 5.206 1.00 68.25 114 ILE A C 1
ATOM 939 O O . ILE A 1 114 ? 12.213 0.603 4.399 1.00 68.25 114 ILE A O 1
ATOM 943 N N . ALA A 1 115 ? 12.872 0.138 6.504 1.00 61.94 115 ALA A N 1
ATOM 944 C CA . ALA A 1 115 ? 11.545 0.255 7.101 1.00 61.94 115 ALA A CA 1
ATOM 945 C C . ALA A 1 115 ? 10.994 1.682 6.949 1.00 61.94 115 ALA A C 1
ATOM 947 O O . ALA A 1 115 ? 9.872 1.864 6.478 1.00 61.94 115 ALA A O 1
ATOM 948 N N . GLU A 1 116 ? 11.815 2.687 7.243 1.00 68.38 116 GLU A N 1
ATOM 949 C CA . GLU A 1 116 ? 11.482 4.104 7.099 1.00 68.38 116 GLU A CA 1
ATOM 950 C C . GLU A 1 116 ? 11.230 4.492 5.636 1.00 68.38 116 GLU A C 1
ATOM 952 O O . GLU A 1 116 ? 10.252 5.155 5.295 1.00 68.38 116 GLU A O 1
ATOM 957 N N . TYR A 1 117 ? 12.066 4.023 4.713 1.00 63.38 117 TYR A N 1
ATOM 958 C CA . TYR A 1 117 ? 11.855 4.241 3.288 1.00 63.38 117 TYR A CA 1
ATOM 959 C C . TYR A 1 117 ? 10.592 3.537 2.796 1.00 63.38 117 TYR A C 1
ATOM 961 O O . TYR A 1 117 ? 9.865 4.119 2.000 1.00 63.38 117 TYR A O 1
ATOM 969 N N . ALA A 1 118 ? 10.279 2.328 3.264 1.00 57.06 118 ALA A N 1
ATOM 970 C CA . ALA A 1 118 ? 9.048 1.627 2.904 1.00 57.06 118 ALA A CA 1
ATOM 971 C C . ALA A 1 118 ? 7.795 2.365 3.408 1.00 57.06 118 ALA A C 1
ATOM 973 O O . ALA A 1 118 ? 6.834 2.486 2.644 1.00 57.06 118 ALA A O 1
ATOM 974 N N . LYS A 1 119 ? 7.832 2.926 4.628 1.00 53.59 119 LYS A N 1
ATOM 975 C CA . LYS A 1 119 ? 6.791 3.833 5.149 1.00 53.59 119 LYS A CA 1
ATOM 976 C C . LYS A 1 119 ? 6.608 5.048 4.235 1.00 53.59 119 LYS A C 1
AT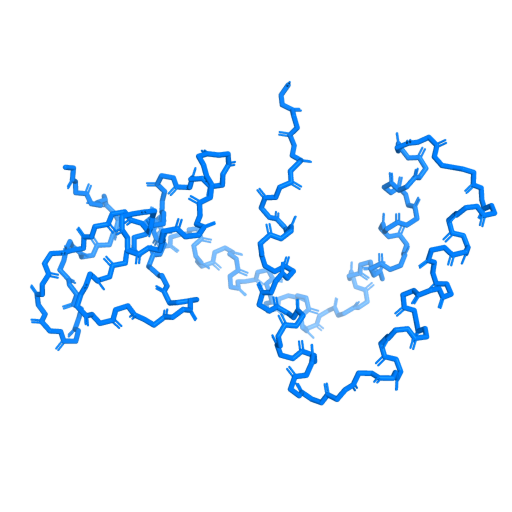OM 978 O O . LYS A 1 119 ? 5.521 5.272 3.713 1.00 53.59 119 LYS A O 1
ATOM 983 N N . ASN A 1 120 ? 7.700 5.734 3.903 1.00 51.44 120 ASN A N 1
ATOM 984 C CA . ASN A 1 120 ? 7.685 6.902 3.017 1.00 51.44 120 ASN A CA 1
ATOM 985 C C . ASN A 1 120 ? 7.344 6.567 1.548 1.00 51.44 120 ASN A C 1
ATOM 987 O O . ASN A 1 120 ? 6.848 7.408 0.804 1.00 51.44 120 ASN A O 1
ATOM 991 N N . THR A 1 121 ? 7.589 5.340 1.081 1.00 45.50 121 THR A N 1
ATOM 992 C CA . THR A 1 121 ? 7.267 4.924 -0.298 1.00 45.50 121 THR A CA 1
ATOM 993 C C . THR A 1 121 ? 5.813 4.467 -0.430 1.00 45.50 121 THR A C 1
ATOM 995 O O . THR A 1 121 ? 5.250 4.581 -1.519 1.00 45.50 121 THR A O 1
ATOM 998 N N . ARG A 1 122 ? 5.163 4.033 0.664 1.00 37.31 122 ARG A N 1
ATOM 999 C CA . ARG A 1 122 ? 3.693 3.929 0.729 1.00 37.31 122 ARG A CA 1
ATOM 1000 C C . ARG A 1 122 ? 3.033 5.288 0.465 1.00 37.31 122 ARG A C 1
ATOM 1002 O O . ARG A 1 122 ? 2.082 5.330 -0.305 1.00 37.31 122 ARG A O 1
ATOM 1009 N N . VAL A 1 123 ? 3.626 6.386 0.949 1.00 33.16 123 VAL A N 1
ATOM 1010 C CA . VAL A 1 123 ? 3.208 7.760 0.600 1.00 33.16 123 VAL A CA 1
ATOM 1011 C C . VAL A 1 123 ? 3.412 8.049 -0.898 1.00 33.16 123 VAL A C 1
ATOM 1013 O O . VAL A 1 123 ? 2.568 8.667 -1.534 1.00 33.16 123 VAL A O 1
ATOM 1016 N N . ILE A 1 124 ? 4.484 7.543 -1.524 1.00 29.12 124 ILE A N 1
ATOM 1017 C CA . ILE A 1 124 ? 4.769 7.784 -2.957 1.00 29.12 124 ILE A CA 1
ATOM 1018 C C . ILE A 1 124 ? 3.891 6.944 -3.903 1.00 29.12 124 ILE A C 1
ATOM 1020 O O . ILE A 1 124 ? 3.581 7.410 -5.000 1.00 29.12 124 ILE A O 1
ATOM 1024 N N . LEU A 1 125 ? 3.449 5.741 -3.517 1.00 28.84 125 LEU A N 1
ATOM 1025 C CA . LEU A 1 125 ? 2.489 4.972 -4.328 1.00 28.84 125 LEU A CA 1
ATOM 1026 C C . LEU A 1 125 ? 1.091 5.618 -4.371 1.00 28.84 125 LEU A C 1
ATOM 1028 O O . LEU A 1 125 ? 0.325 5.285 -5.274 1.00 28.84 125 LEU A O 1
ATOM 1032 N N . ASN A 1 126 ? 0.815 6.585 -3.487 1.00 34.75 126 ASN A N 1
ATOM 1033 C CA . ASN A 1 126 ? -0.397 7.406 -3.489 1.00 34.75 126 ASN A CA 1
ATOM 1034 C C . ASN A 1 126 ? -0.239 8.798 -4.135 1.00 34.75 126 ASN A C 1
ATOM 1036 O O . ASN A 1 126 ? -1.197 9.564 -4.134 1.00 34.75 126 ASN A O 1
ATOM 1040 N N . ILE A 1 127 ? 0.899 9.152 -4.761 1.00 33.81 127 ILE A N 1
ATOM 1041 C CA . ILE A 1 127 ? 1.025 10.461 -5.435 1.00 33.81 127 ILE A CA 1
ATOM 1042 C C . ILE A 1 127 ? 1.492 10.333 -6.892 1.00 33.81 127 ILE A C 1
ATOM 1044 O O . ILE A 1 127 ? 2.604 9.904 -7.199 1.00 33.81 127 ILE A O 1
ATOM 1048 N N . LYS A 1 128 ? 0.630 10.880 -7.764 1.00 29.64 128 LYS A N 1
ATOM 1049 C CA . LYS A 1 128 ? 0.736 11.171 -9.210 1.00 29.64 128 LYS A CA 1
ATOM 1050 C C . LYS A 1 128 ? 0.094 10.162 -10.166 1.00 29.64 128 LYS A C 1
ATOM 1052 O O . LYS A 1 128 ? 0.754 9.620 -11.049 1.00 29.64 128 LYS A O 1
ATOM 1057 N N . ASN A 1 129 ? -1.235 10.095 -10.122 1.00 24.50 129 ASN A N 1
ATOM 1058 C CA . ASN A 1 129 ? -2.014 10.196 -11.358 1.00 24.50 129 ASN A CA 1
ATOM 1059 C C . ASN A 1 129 ? -2.640 11.600 -11.408 1.00 24.50 129 ASN A C 1
ATOM 1061 O O . ASN A 1 129 ? -3.604 11.847 -10.687 1.00 24.50 129 ASN A O 1
ATOM 1065 N N . PRO A 1 130 ? -2.111 12.549 -12.199 1.00 28.67 130 PRO A N 1
ATOM 1066 C CA . PRO A 1 130 ? -2.915 13.696 -12.591 1.00 28.67 130 PRO A CA 1
ATOM 1067 C C . PRO A 1 130 ? -4.021 13.196 -13.534 1.00 28.67 130 PRO A C 1
ATOM 1069 O O . PRO A 1 130 ? -3.722 12.529 -14.528 1.00 28.67 130 PRO A O 1
ATOM 1072 N N . MET A 1 131 ? -5.281 13.482 -13.194 1.00 30.09 131 MET A N 1
ATOM 1073 C CA . MET A 1 131 ? -6.350 13.569 -14.196 1.00 30.09 131 MET A CA 1
ATOM 1074 C C . MET A 1 131 ? -6.038 14.680 -15.199 1.00 30.09 131 MET A C 1
ATOM 1076 O O . MET A 1 131 ? -5.471 15.714 -14.772 1.00 30.09 131 MET A O 1
#

pLDDT: mean 77.93, std 16.29, range [24.5, 95.81]